Protein AF-A0A7J3Z7K4-F1 (afdb_monomer_lite)

pLDDT: mean 83.46, std 19.74, range [35.81, 98.06]

Structure (mmCIF, N/CA/C/O backbone):
data_AF-A0A7J3Z7K4-F1
#
_entry.id   AF-A0A7J3Z7K4-F1
#
loop_
_atom_site.group_PDB
_atom_site.id
_atom_site.type_symbol
_atom_site.label_atom_id
_atom_site.label_alt_id
_atom_site.label_comp_id
_atom_site.label_asym_id
_atom_site.label_entity_id
_atom_site.label_seq_id
_atom_site.pdbx_PDB_ins_code
_atom_site.Cartn_x
_atom_site.Cartn_y
_atom_site.Cartn_z
_atom_site.occupancy
_atom_site.B_iso_or_equiv
_atom_site.auth_seq_id
_atom_site.auth_comp_id
_atom_site.auth_asym_id
_atom_site.auth_atom_id
_atom_site.pdbx_PDB_model_num
ATOM 1 N N . MET A 1 1 ? 38.518 -11.466 -23.067 1.00 35.81 1 MET A N 1
ATOM 2 C CA . MET A 1 1 ? 38.457 -10.670 -21.824 1.00 35.81 1 MET A CA 1
ATOM 3 C C . MET A 1 1 ? 37.023 -10.212 -21.619 1.00 35.81 1 MET A C 1
ATOM 5 O O . MET A 1 1 ? 36.455 -9.630 -22.530 1.00 35.81 1 MET A O 1
ATOM 9 N N . LYS A 1 2 ? 36.430 -10.560 -20.470 1.00 42.78 2 LYS A N 1
ATOM 10 C CA . LYS A 1 2 ? 35.143 -10.036 -19.989 1.00 42.78 2 LYS A CA 1
ATOM 11 C C . LYS A 1 2 ? 35.309 -8.548 -19.687 1.00 42.78 2 LYS A C 1
ATOM 13 O O . LYS A 1 2 ? 36.284 -8.196 -19.030 1.00 42.78 2 LYS A O 1
ATOM 18 N N . GLY A 1 3 ? 34.364 -7.712 -20.099 1.00 44.62 3 GLY A N 1
ATOM 19 C CA . GLY A 1 3 ? 34.408 -6.298 -19.741 1.00 44.62 3 GLY A CA 1
ATOM 20 C C . GLY A 1 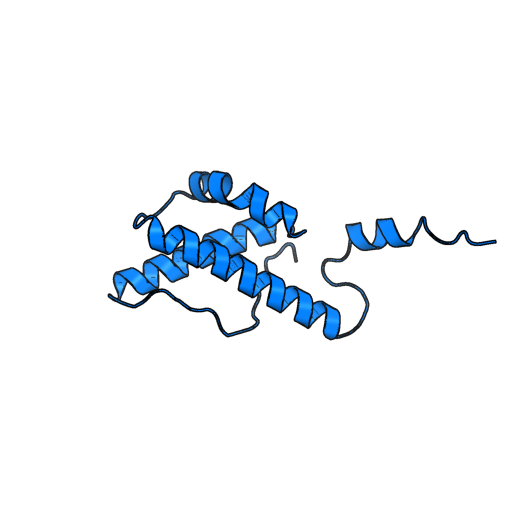3 ? 33.330 -5.453 -20.395 1.00 44.62 3 GLY A C 1
ATOM 21 O O . GLY A 1 3 ? 33.644 -4.395 -20.914 1.00 44.62 3 GLY A O 1
ATOM 22 N N . GLU A 1 4 ? 32.077 -5.901 -20.376 1.00 45.06 4 GLU A N 1
ATOM 23 C CA . GLU A 1 4 ? 30.951 -5.066 -20.800 1.00 45.06 4 GLU A CA 1
ATOM 24 C C . GLU A 1 4 ? 29.908 -5.021 -19.684 1.00 45.06 4 GLU A C 1
ATOM 26 O O . GLU A 1 4 ? 28.875 -5.671 -19.754 1.00 45.06 4 GLU A O 1
ATOM 31 N N . GLN A 1 5 ? 30.235 -4.316 -18.595 1.00 49.78 5 GLN A N 1
ATOM 32 C CA . GLN A 1 5 ? 29.264 -3.845 -17.599 1.00 49.78 5 GLN A CA 1
ATOM 33 C C . GLN A 1 5 ? 29.762 -2.542 -16.954 1.00 49.78 5 GLN A C 1
ATOM 35 O O . GLN A 1 5 ? 30.408 -2.564 -15.907 1.00 49.78 5 GLN A O 1
ATOM 40 N N . PRO A 1 6 ? 29.462 -1.396 -17.581 1.00 43.91 6 PRO A N 1
ATOM 41 C CA . PRO A 1 6 ? 29.056 -0.234 -16.793 1.00 43.91 6 PRO A CA 1
ATOM 42 C C . PRO A 1 6 ? 27.670 0.299 -17.194 1.00 43.91 6 PRO A C 1
ATOM 44 O O . PRO A 1 6 ? 26.999 0.906 -16.367 1.00 43.91 6 PRO A O 1
ATOM 47 N N . ALA A 1 7 ? 27.187 0.014 -18.410 1.00 43.94 7 ALA A N 1
ATOM 48 C CA . ALA A 1 7 ? 25.927 0.567 -18.921 1.00 43.94 7 ALA A CA 1
ATOM 49 C C . ALA A 1 7 ? 24.667 -0.119 -18.353 1.00 43.94 7 ALA A C 1
ATOM 51 O O . ALA A 1 7 ? 23.621 0.510 -18.191 1.00 43.94 7 ALA A O 1
ATOM 52 N N . THR A 1 8 ? 24.758 -1.400 -17.983 1.00 38.03 8 THR A N 1
ATOM 53 C CA . THR A 1 8 ? 23.612 -2.186 -17.489 1.00 38.03 8 THR A CA 1
ATOM 54 C C . THR A 1 8 ? 23.102 -1.699 -16.130 1.00 38.03 8 THR A C 1
ATOM 56 O O . THR A 1 8 ? 21.925 -1.849 -15.808 1.00 38.03 8 THR A O 1
ATOM 59 N N . VAL A 1 9 ? 23.972 -1.080 -15.327 1.00 47.50 9 VAL A N 1
ATOM 60 C CA . VAL A 1 9 ? 23.632 -0.621 -13.971 1.00 47.50 9 VAL A CA 1
ATOM 61 C C . VAL A 1 9 ? 22.884 0.720 -14.002 1.00 47.50 9 VAL A C 1
ATOM 63 O O . VAL A 1 9 ? 22.127 1.032 -13.083 1.00 47.50 9 VAL A O 1
ATOM 66 N N . GLU A 1 10 ? 23.030 1.492 -15.081 1.00 41.22 10 GLU A N 1
ATOM 67 C CA . GLU A 1 10 ? 22.392 2.803 -15.237 1.00 41.22 10 GLU A CA 1
ATOM 68 C C . GLU A 1 10 ? 20.991 2.705 -15.870 1.00 41.22 10 GLU A C 1
ATOM 70 O O . GLU A 1 10 ? 20.076 3.417 -15.453 1.00 41.22 10 GLU A O 1
ATOM 75 N N . ALA A 1 11 ? 20.758 1.722 -16.750 1.00 37.44 11 ALA A N 1
ATOM 76 C CA . ALA A 1 11 ? 19.427 1.418 -17.296 1.00 37.44 11 ALA A CA 1
ATOM 77 C C . ALA A 1 11 ? 18.425 0.934 -16.223 1.00 37.44 11 ALA A C 1
ATOM 79 O O . ALA A 1 11 ? 17.232 1.235 -16.287 1.00 37.44 11 ALA A O 1
ATOM 80 N N . LEU A 1 12 ? 18.916 0.275 -15.167 1.00 45.38 12 LEU A N 1
ATOM 81 C CA . LEU A 1 12 ? 18.129 -0.100 -13.981 1.00 45.38 12 LEU A CA 1
ATOM 82 C C . LEU A 1 12 ? 17.698 1.106 -13.124 1.00 45.38 12 LEU A C 1
ATOM 84 O O . LEU A 1 12 ? 16.864 0.963 -12.229 1.00 45.38 12 LEU A O 1
ATOM 88 N N . ARG A 1 13 ? 18.252 2.298 -13.379 1.00 41.44 13 ARG A N 1
ATOM 89 C CA . ARG A 1 13 ? 17.994 3.515 -12.598 1.00 41.44 13 ARG A CA 1
ATOM 90 C C . ARG A 1 13 ? 16.911 4.420 -13.189 1.00 41.44 13 ARG A C 1
ATOM 92 O O . ARG A 1 13 ? 16.459 5.318 -12.479 1.00 41.44 13 ARG A O 1
ATOM 99 N N . MET A 1 14 ? 16.467 4.193 -14.431 1.00 40.81 14 MET A N 1
ATOM 100 C CA . MET A 1 14 ? 15.590 5.137 -15.147 1.00 40.81 14 MET A CA 1
ATOM 101 C C . MET A 1 14 ? 14.302 4.558 -15.747 1.00 40.81 14 MET A C 1
ATOM 103 O O . MET A 1 14 ? 13.413 5.333 -16.097 1.00 40.81 14 MET A O 1
ATOM 107 N N . SER A 1 15 ? 14.097 3.244 -15.804 1.00 40.97 15 SER A N 1
ATOM 108 C CA . SER A 1 15 ? 12.889 2.700 -16.434 1.00 40.97 15 SER A CA 1
ATOM 109 C C . SER A 1 15 ? 11.655 2.810 -15.527 1.00 40.97 15 SER A C 1
ATOM 111 O O . SER A 1 15 ? 11.629 2.351 -14.382 1.00 40.97 15 SER A O 1
ATOM 113 N N . ALA A 1 16 ? 10.641 3.546 -15.994 1.00 55.53 16 ALA A N 1
ATOM 114 C CA . ALA A 1 16 ? 9.283 3.493 -15.441 1.00 55.53 16 ALA A CA 1
ATOM 115 C C . ALA A 1 16 ? 8.567 2.237 -15.947 1.00 55.53 16 ALA A C 1
ATOM 117 O O . ALA A 1 16 ? 7.728 1.686 -15.254 1.00 55.53 16 ALA A O 1
ATOM 118 N N . VAL A 1 17 ? 9.007 1.731 -17.095 1.00 49.81 17 VAL A N 1
ATOM 119 C CA . VAL A 1 17 ? 8.841 0.385 -17.637 1.00 49.81 17 VAL A CA 1
ATOM 120 C C . VAL A 1 17 ? 10.095 0.176 -18.504 1.00 49.81 17 VAL A C 1
ATOM 122 O O . VAL A 1 17 ? 10.498 1.136 -19.170 1.00 49.81 17 VAL A O 1
ATOM 125 N N . PRO A 1 18 ? 10.809 -0.964 -18.449 1.00 46.91 18 PRO A N 1
ATOM 126 C CA . PRO A 1 18 ? 11.930 -1.203 -19.358 1.00 46.91 18 PRO A CA 1
ATOM 127 C C . PRO A 1 18 ? 11.423 -1.200 -20.804 1.00 46.91 18 PRO A C 1
ATOM 129 O O . PRO A 1 18 ? 10.340 -1.716 -21.069 1.00 46.91 18 PRO A O 1
ATOM 132 N N . GLU A 1 19 ? 12.192 -0.661 -21.749 1.00 48.88 19 GLU A N 1
ATOM 133 C CA . GLU A 1 19 ? 12.014 -1.052 -23.149 1.00 48.88 19 GLU A CA 1
ATOM 134 C C . GLU A 1 19 ? 12.339 -2.551 -23.234 1.00 48.88 19 GLU A C 1
ATOM 136 O O . GLU A 1 19 ? 13.491 -2.957 -23.088 1.00 48.88 19 GLU A O 1
ATOM 141 N N . GLY A 1 20 ? 11.301 -3.381 -23.346 1.00 50.28 20 GLY A N 1
ATOM 142 C CA . GLY A 1 20 ? 11.425 -4.836 -23.369 1.00 50.28 20 GLY A CA 1
ATOM 143 C C . GLY A 1 20 ? 10.209 -5.544 -22.772 1.00 50.28 20 GLY A C 1
ATOM 144 O O . GLY A 1 20 ? 9.777 -5.205 -21.679 1.00 50.28 20 GLY A O 1
ATOM 145 N N . SER A 1 21 ? 9.682 -6.510 -23.532 1.00 62.56 21 SER A N 1
ATOM 146 C CA . SER A 1 21 ? 8.785 -7.640 -23.203 1.00 62.56 21 SER A CA 1
ATOM 147 C C . SER A 1 21 ? 7.698 -7.492 -22.123 1.00 62.56 21 SER A C 1
ATOM 149 O O . SER A 1 21 ? 7.964 -7.160 -20.968 1.00 62.56 21 SER A O 1
ATOM 151 N N . ASP A 1 22 ? 6.496 -7.976 -22.454 1.00 69.88 22 ASP A N 1
ATOM 152 C CA . ASP A 1 22 ? 5.349 -8.181 -21.551 1.0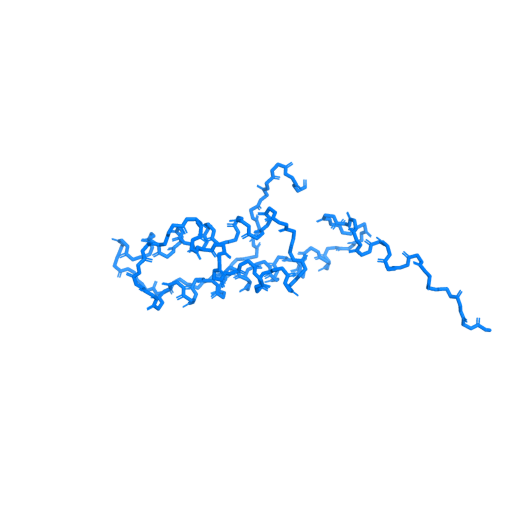0 69.88 22 ASP A CA 1
ATOM 153 C C . ASP A 1 22 ? 5.698 -8.857 -20.207 1.00 69.88 22 ASP A C 1
ATOM 155 O O . ASP A 1 22 ? 5.015 -8.656 -19.200 1.00 69.88 22 ASP A O 1
ATOM 159 N N . GLU A 1 23 ? 6.780 -9.634 -20.159 1.00 76.38 23 GLU A N 1
ATOM 160 C CA . GLU A 1 23 ? 7.282 -10.307 -18.959 1.00 76.38 23 GLU A CA 1
ATOM 161 C C . GLU A 1 23 ? 7.624 -9.328 -17.823 1.00 76.38 23 GLU A C 1
ATOM 163 O O . GLU A 1 23 ? 7.164 -9.526 -16.694 1.00 76.38 23 GLU A O 1
ATOM 168 N N . TYR A 1 24 ? 8.322 -8.221 -18.109 1.00 83.00 24 TYR A N 1
ATOM 169 C CA . TYR A 1 24 ? 8.670 -7.220 -17.091 1.00 83.00 24 TYR A CA 1
ATOM 170 C C . TYR A 1 24 ? 7.434 -6.503 -16.543 1.00 83.00 24 TYR A C 1
ATOM 172 O O . TYR A 1 24 ? 7.361 -6.192 -15.350 1.00 83.00 24 TYR A O 1
ATOM 180 N N . LEU A 1 25 ? 6.426 -6.281 -17.391 1.00 85.38 25 LEU A N 1
ATOM 181 C CA . LEU A 1 25 ? 5.147 -5.728 -16.958 1.00 85.38 25 LEU A CA 1
ATOM 182 C C . LEU A 1 25 ? 4.427 -6.699 -16.014 1.00 85.38 25 LEU A C 1
ATOM 184 O O . LEU A 1 25 ? 3.937 -6.293 -14.958 1.00 85.38 25 LEU A O 1
ATOM 188 N N . VAL A 1 26 ? 4.385 -7.989 -16.352 1.00 89.81 26 VAL A N 1
ATOM 189 C CA . VAL A 1 26 ? 3.766 -9.014 -15.500 1.00 89.81 26 VAL A CA 1
ATOM 190 C C . VAL A 1 26 ? 4.483 -9.124 -14.152 1.00 89.81 26 VAL A C 1
ATOM 192 O O . VAL A 1 26 ? 3.817 -9.219 -13.116 1.00 89.81 26 VAL A O 1
ATOM 195 N N . GLU A 1 27 ? 5.815 -9.087 -14.130 1.00 90.56 27 GLU A N 1
ATOM 196 C CA . GLU A 1 27 ? 6.605 -9.086 -12.894 1.00 90.56 27 GLU A CA 1
ATOM 197 C C . GLU A 1 27 ? 6.332 -7.851 -12.036 1.00 90.56 27 GLU A C 1
ATOM 199 O O . GLU A 1 27 ? 6.050 -7.984 -10.839 1.00 90.56 27 GLU A O 1
ATOM 204 N N . PHE A 1 28 ? 6.315 -6.663 -12.645 1.00 89.50 28 PHE A N 1
ATOM 205 C CA . PHE A 1 28 ? 5.967 -5.425 -11.956 1.00 89.50 28 PHE A CA 1
ATOM 206 C C . PHE A 1 28 ? 4.569 -5.504 -11.334 1.00 89.50 28 PHE A C 1
ATOM 208 O O . PHE A 1 28 ? 4.394 -5.186 -10.156 1.00 89.50 28 PHE A O 1
ATOM 215 N N . LEU A 1 29 ? 3.568 -5.981 -12.081 1.00 92.75 29 LEU A N 1
ATOM 216 C CA . LEU A 1 29 ? 2.198 -6.094 -11.582 1.00 92.75 29 LEU A CA 1
ATOM 217 C C . LEU A 1 29 ? 2.070 -7.127 -10.452 1.00 92.75 29 LEU A C 1
ATOM 219 O O . LEU A 1 29 ? 1.314 -6.899 -9.502 1.00 92.75 29 LEU A O 1
ATOM 223 N N . LYS A 1 30 ? 2.807 -8.246 -10.517 1.00 93.94 30 LYS A N 1
ATOM 224 C CA . LYS A 1 30 ? 2.879 -9.237 -9.427 1.00 93.94 30 LYS A CA 1
ATOM 225 C C . LYS A 1 30 ? 3.489 -8.613 -8.173 1.00 93.94 30 LYS A C 1
ATOM 227 O O . LYS A 1 30 ? 2.865 -8.662 -7.113 1.00 93.94 30 LYS A O 1
ATOM 232 N N . MET A 1 31 ? 4.640 -7.955 -8.311 1.00 94.56 31 MET A N 1
ATOM 233 C CA . MET A 1 31 ? 5.302 -7.246 -7.216 1.00 94.56 31 MET A CA 1
ATOM 234 C C . MET A 1 31 ? 4.386 -6.180 -6.605 1.00 94.56 31 MET A C 1
ATOM 236 O O . MET A 1 31 ? 4.267 -6.098 -5.383 1.00 94.56 31 MET A O 1
ATOM 240 N N . TYR A 1 32 ? 3.703 -5.385 -7.434 1.00 94.81 32 TYR A N 1
ATOM 241 C CA . TYR A 1 32 ? 2.775 -4.354 -6.977 1.00 94.81 32 TYR A CA 1
ATOM 242 C C . TYR A 1 32 ? 1.616 -4.967 -6.181 1.00 94.81 32 TYR A C 1
ATOM 244 O O . TYR A 1 32 ? 1.339 -4.530 -5.062 1.00 94.81 32 TYR A O 1
ATOM 252 N N . ARG A 1 33 ? 0.961 -6.015 -6.706 1.00 96.44 33 ARG A N 1
ATOM 253 C CA . ARG A 1 33 ? -0.113 -6.740 -6.003 1.00 96.44 33 ARG A CA 1
ATOM 254 C C . ARG A 1 33 ? 0.366 -7.253 -4.644 1.00 96.44 33 ARG A C 1
ATOM 256 O O . ARG A 1 33 ? -0.322 -7.051 -3.641 1.00 96.44 33 ARG A O 1
ATOM 263 N N . ASP A 1 34 ? 1.531 -7.890 -4.604 1.00 97.00 34 ASP A N 1
ATOM 264 C CA . ASP A 1 34 ? 2.071 -8.511 -3.392 1.00 97.00 34 ASP A CA 1
ATOM 265 C C . ASP A 1 34 ? 2.480 -7.459 -2.355 1.00 97.00 34 ASP A C 1
ATOM 267 O O . ASP A 1 34 ? 2.195 -7.611 -1.162 1.00 97.00 34 ASP A O 1
ATOM 271 N N . ALA A 1 35 ? 3.035 -6.333 -2.808 1.00 97.12 35 ALA A N 1
ATOM 272 C CA . ALA A 1 35 ? 3.314 -5.175 -1.972 1.00 97.12 35 ALA A CA 1
ATOM 273 C C . ALA A 1 35 ? 2.029 -4.612 -1.344 1.00 97.12 35 ALA A C 1
ATOM 275 O O . ALA A 1 35 ? 1.983 -4.411 -0.130 1.00 97.12 35 ALA A O 1
ATOM 276 N N . VAL A 1 36 ? 0.954 -4.417 -2.119 1.00 97.69 36 VAL A N 1
ATOM 277 C CA . VAL A 1 36 ? -0.340 -3.975 -1.567 1.00 97.69 36 VAL A CA 1
ATOM 278 C C . VAL A 1 36 ? -0.885 -5.015 -0.580 1.00 97.69 36 VAL A C 1
ATOM 280 O O . VAL A 1 36 ? -1.322 -4.648 0.512 1.00 97.69 36 VAL A O 1
ATOM 283 N N . GLN A 1 37 ? -0.811 -6.310 -0.900 1.00 98.06 37 GLN A N 1
ATOM 284 C CA . GLN A 1 37 ? -1.290 -7.379 -0.020 1.00 98.06 37 GLN A CA 1
ATOM 285 C C . GLN A 1 37 ? -0.528 -7.432 1.313 1.00 98.06 37 GLN A C 1
ATOM 287 O O . GLN A 1 37 ? -1.142 -7.649 2.363 1.00 98.06 37 GLN A O 1
ATOM 292 N N . MET A 1 38 ? 0.788 -7.202 1.305 1.00 97.38 38 MET A N 1
ATOM 293 C CA . MET A 1 38 ? 1.604 -7.090 2.517 1.00 97.38 38 MET A CA 1
ATOM 294 C C . MET A 1 38 ? 1.085 -5.968 3.428 1.00 97.38 38 MET A C 1
ATOM 296 O O . MET A 1 38 ? 0.920 -6.175 4.633 1.00 97.38 38 MET A O 1
ATOM 300 N N . ILE A 1 39 ? 0.784 -4.798 2.859 1.00 97.50 39 ILE A N 1
ATOM 301 C CA . ILE A 1 39 ? 0.255 -3.656 3.615 1.00 97.50 39 ILE A CA 1
ATOM 302 C C . ILE A 1 39 ? -1.148 -3.968 4.145 1.00 97.50 39 ILE A C 1
ATOM 304 O O . ILE A 1 39 ? -1.412 -3.740 5.324 1.00 97.50 39 ILE A O 1
ATOM 308 N N . VAL A 1 40 ? -2.029 -4.543 3.315 1.00 97.81 40 VAL A N 1
ATOM 309 C CA . VAL A 1 40 ? -3.377 -4.984 3.722 1.00 97.81 40 VAL A CA 1
ATOM 310 C C . VAL A 1 40 ? -3.290 -5.934 4.916 1.00 97.81 40 VAL A C 1
ATOM 312 O O . VAL A 1 40 ? -4.013 -5.759 5.894 1.00 97.81 40 VAL A O 1
ATOM 315 N N . ASN A 1 41 ? -2.374 -6.906 4.882 1.00 97.19 41 ASN A N 1
ATOM 316 C CA . ASN A 1 41 ? -2.159 -7.842 5.985 1.00 97.19 41 ASN A CA 1
ATOM 317 C C . ASN A 1 41 ? -1.717 -7.140 7.276 1.00 97.19 41 ASN A C 1
ATOM 319 O O . ASN A 1 41 ? -2.204 -7.498 8.348 1.00 97.19 41 ASN A O 1
ATOM 323 N N . GLY A 1 42 ? -0.818 -6.156 7.180 1.00 95.56 42 GLY A N 1
ATOM 324 C CA . GLY A 1 42 ? -0.373 -5.362 8.326 1.00 95.56 42 GLY A CA 1
ATOM 325 C C . GLY A 1 42 ? -1.499 -4.509 8.912 1.00 95.56 42 GLY A C 1
ATOM 326 O O . GLY A 1 42 ? -1.800 -4.605 10.099 1.00 95.56 42 GLY A O 1
ATOM 327 N N . LEU A 1 43 ? -2.177 -3.732 8.067 1.00 97.00 43 LEU A N 1
ATOM 328 C CA . LEU A 1 43 ? -3.276 -2.849 8.467 1.00 97.00 43 LEU A CA 1
ATOM 329 C C . LEU A 1 43 ? -4.482 -3.611 9.022 1.00 97.00 43 LEU A C 1
ATOM 331 O O . LEU A 1 43 ? -5.139 -3.136 9.947 1.00 97.00 43 LEU A O 1
ATOM 335 N N . TRP A 1 44 ? -4.770 -4.805 8.496 1.00 97.12 44 TRP A N 1
ATOM 336 C CA . TRP A 1 44 ? -5.867 -5.629 9.000 1.00 97.12 44 TRP A CA 1
ATOM 337 C C . TRP A 1 44 ? -5.714 -5.928 10.496 1.00 97.12 44 TRP A C 1
ATOM 339 O O . TRP A 1 44 ? -6.702 -5.841 11.227 1.00 97.12 44 TRP A O 1
ATOM 349 N N . ARG A 1 45 ? -4.479 -6.206 10.944 1.00 93.56 45 ARG A N 1
ATOM 350 C CA . ARG A 1 45 ? -4.141 -6.545 12.337 1.00 93.56 45 ARG A CA 1
ATOM 351 C C . ARG A 1 45 ? -4.203 -5.350 13.291 1.00 93.56 45 ARG A C 1
ATOM 353 O O . ARG A 1 45 ? -4.538 -5.546 14.448 1.00 93.56 45 ARG A O 1
ATOM 360 N N . LEU A 1 46 ? -3.907 -4.138 12.817 1.00 91.00 46 LEU A N 1
ATOM 361 C CA . LEU A 1 46 ? -3.854 -2.933 13.662 1.00 91.00 46 LEU A CA 1
ATOM 362 C C . LEU A 1 46 ? -5.236 -2.414 14.083 1.00 91.00 46 LEU A C 1
ATOM 364 O O . LEU A 1 46 ? -5.348 -1.676 15.049 1.00 91.00 46 LEU A O 1
ATOM 368 N N . ASN A 1 47 ? -6.289 -2.789 13.356 1.00 82.25 47 ASN A N 1
ATOM 369 C CA . ASN A 1 47 ? -7.675 -2.397 13.634 1.00 82.25 47 ASN A CA 1
ATOM 370 C C . ASN A 1 47 ? -7.970 -0.892 13.778 1.00 82.25 47 ASN A C 1
ATOM 372 O O . ASN A 1 47 ? -9.041 -0.530 14.250 1.00 82.25 47 ASN A O 1
ATOM 376 N N . GLU A 1 48 ? -7.091 -0.027 13.272 1.00 87.25 48 GLU A N 1
ATOM 377 C CA . GLU A 1 48 ? -7.266 1.425 13.295 1.00 87.25 48 GLU A CA 1
ATOM 378 C C . GLU A 1 48 ? -7.024 2.078 11.925 1.00 87.25 48 GLU A C 1
ATOM 380 O O . GLU A 1 48 ? -6.287 1.569 11.071 1.00 87.25 48 GLU 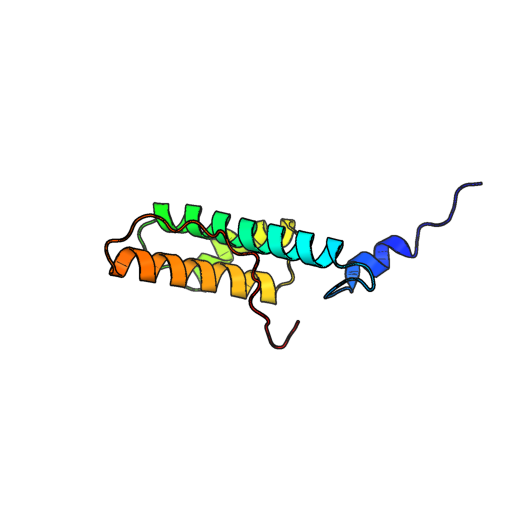A O 1
ATOM 385 N N . LYS A 1 49 ? -7.638 3.249 11.716 1.00 92.94 49 LYS A N 1
ATOM 386 C CA . LYS A 1 49 ? -7.337 4.124 10.580 1.00 92.94 49 LYS A CA 1
ATOM 387 C C . LYS A 1 49 ? -6.107 4.965 10.910 1.00 92.94 49 LYS A C 1
ATOM 389 O O . LYS A 1 49 ? -6.137 5.817 11.790 1.00 92.94 49 LYS A O 1
ATOM 394 N N . LEU A 1 50 ? -5.040 4.766 10.148 1.00 95.94 50 LEU A N 1
ATOM 395 C CA . LEU A 1 50 ? -3.789 5.504 10.308 1.00 95.94 50 LEU A CA 1
ATOM 396 C C . LEU A 1 50 ? -3.776 6.797 9.495 1.00 95.94 50 LEU A C 1
ATOM 398 O O . LEU A 1 50 ? -4.309 6.851 8.388 1.00 95.94 50 LEU A O 1
ATOM 402 N N . SER A 1 51 ? -3.088 7.818 10.003 1.00 96.88 51 SER A N 1
ATOM 403 C CA . SER A 1 51 ? -2.772 9.007 9.212 1.00 96.88 51 SER A CA 1
ATOM 404 C C . SER A 1 51 ? -1.773 8.676 8.098 1.00 96.88 51 SER A C 1
ATOM 406 O O . SER A 1 51 ? -1.017 7.704 8.175 1.00 96.88 51 SER A O 1
ATOM 408 N N . ARG A 1 52 ? -1.712 9.528 7.067 1.00 95.88 52 ARG A N 1
ATOM 409 C CA . ARG A 1 52 ? -0.763 9.359 5.955 1.00 95.88 52 ARG A CA 1
ATOM 410 C C . ARG A 1 52 ? 0.699 9.362 6.433 1.00 95.88 52 ARG A C 1
ATOM 412 O O . ARG A 1 52 ? 1.505 8.603 5.908 1.00 95.88 52 ARG A O 1
ATOM 419 N N . LYS A 1 53 ? 1.013 10.161 7.464 1.00 97.62 53 LYS A N 1
ATOM 420 C CA . LYS A 1 53 ? 2.332 10.192 8.118 1.00 97.62 53 LYS A CA 1
ATOM 421 C C . LYS A 1 53 ? 2.672 8.839 8.755 1.00 97.62 53 LYS A C 1
ATOM 423 O O . LYS A 1 53 ? 3.706 8.273 8.424 1.00 97.62 53 LYS A O 1
ATOM 428 N N . LYS A 1 54 ? 1.760 8.271 9.556 1.00 97.38 54 LYS A N 1
ATOM 429 C CA . LYS A 1 54 ? 1.950 6.947 10.176 1.00 97.38 54 LYS A CA 1
ATOM 430 C C . LYS A 1 54 ? 2.096 5.831 9.135 1.00 97.38 54 LYS A C 1
ATOM 432 O O . LYS A 1 54 ? 2.942 4.957 9.282 1.00 97.38 54 LYS A O 1
ATOM 437 N N . LEU A 1 55 ? 1.301 5.859 8.059 1.00 97.62 55 LEU A N 1
ATOM 438 C CA . LEU A 1 55 ? 1.453 4.902 6.952 1.00 97.62 55 LEU A CA 1
ATOM 439 C C . LEU A 1 55 ? 2.849 4.981 6.327 1.00 97.62 55 LEU A C 1
ATOM 441 O O . LEU A 1 55 ? 3.471 3.950 6.074 1.00 97.62 55 LEU A O 1
ATOM 445 N N . HIS A 1 56 ? 3.339 6.198 6.090 1.00 97.06 56 HIS A N 1
ATOM 446 C CA . HIS A 1 56 ? 4.672 6.415 5.550 1.00 97.06 56 HIS A CA 1
ATOM 447 C C . HIS A 1 56 ? 5.747 5.867 6.498 1.00 97.06 56 HIS A C 1
ATOM 449 O O . HIS A 1 56 ? 6.556 5.049 6.073 1.00 97.06 56 HIS A O 1
ATOM 455 N N . GLU A 1 57 ? 5.709 6.229 7.781 1.00 97.25 57 GLU A N 1
ATOM 456 C CA . GLU A 1 57 ? 6.658 5.748 8.797 1.00 97.25 57 GLU A CA 1
ATOM 457 C C . GLU A 1 57 ? 6.714 4.212 8.869 1.00 97.25 57 GLU A C 1
ATOM 459 O O . GLU A 1 57 ? 7.796 3.628 8.900 1.00 97.25 57 GLU A O 1
ATOM 464 N N . LEU A 1 58 ? 5.561 3.538 8.823 1.00 96.31 58 LEU A N 1
ATOM 465 C CA . LEU A 1 58 ? 5.485 2.080 8.956 1.00 96.31 58 LEU A CA 1
ATOM 466 C C . LEU A 1 58 ? 5.938 1.310 7.710 1.00 96.31 58 LEU A C 1
ATOM 468 O O . LEU A 1 58 ? 6.456 0.191 7.821 1.00 96.31 58 LEU A O 1
ATOM 472 N N . PHE A 1 59 ? 5.686 1.855 6.519 1.00 96.56 59 PHE A N 1
ATOM 473 C CA . PHE A 1 59 ? 5.742 1.070 5.285 1.00 96.56 59 PHE A CA 1
ATOM 474 C C . PHE A 1 59 ? 6.703 1.597 4.227 1.00 96.56 59 PHE A C 1
ATOM 476 O O . PHE A 1 59 ? 7.131 0.812 3.379 1.00 96.56 59 PHE A O 1
ATOM 483 N N . TYR A 1 60 ? 7.087 2.875 4.272 1.00 96.31 60 TYR A N 1
ATOM 484 C CA . TYR A 1 60 ? 7.933 3.485 3.247 1.00 96.31 60 TYR A CA 1
ATOM 485 C C . TYR A 1 60 ? 9.247 2.725 3.063 1.00 96.31 60 TYR A C 1
ATOM 487 O O . TYR A 1 60 ? 9.561 2.304 1.952 1.00 96.31 60 TYR A O 1
ATOM 495 N N . GLY A 1 61 ? 9.972 2.465 4.154 1.00 95.81 61 GLY A N 1
ATOM 496 C CA . GLY A 1 61 ? 11.249 1.750 4.096 1.00 95.81 61 GLY A CA 1
ATOM 497 C C . GLY A 1 61 ? 11.123 0.335 3.521 1.00 95.81 61 GLY A C 1
ATOM 498 O O . GLY A 1 61 ? 11.984 -0.093 2.758 1.00 95.81 61 GLY A O 1
ATOM 499 N N . LYS A 1 62 ? 10.032 -0.381 3.827 1.00 95.94 62 LYS A N 1
ATOM 500 C CA . LYS A 1 62 ? 9.781 -1.733 3.296 1.00 95.94 62 LYS A CA 1
ATOM 501 C C . LYS A 1 62 ? 9.511 -1.697 1.796 1.00 95.94 62 LYS A C 1
ATOM 503 O O . LYS A 1 62 ? 10.106 -2.466 1.055 1.00 95.94 62 LYS A O 1
ATOM 508 N N . LEU A 1 63 ? 8.657 -0.777 1.351 1.00 94.81 63 LEU A N 1
ATOM 509 C CA . LEU A 1 63 ? 8.296 -0.642 -0.059 1.00 94.81 63 LEU A CA 1
ATOM 510 C C . LEU A 1 63 ? 9.467 -0.112 -0.904 1.00 94.81 63 LEU A C 1
ATOM 512 O O . LEU A 1 63 ? 9.674 -0.580 -2.017 1.00 94.81 63 LEU A O 1
ATOM 516 N N . ARG A 1 64 ? 10.294 0.795 -0.368 1.00 94.00 64 ARG A N 1
ATOM 517 C CA . ARG A 1 64 ? 11.511 1.274 -1.049 1.00 94.00 64 ARG A CA 1
ATOM 518 C C . ARG A 1 64 ? 12.543 0.173 -1.277 1.00 94.00 64 ARG A C 1
ATOM 520 O O . ARG A 1 64 ? 13.187 0.175 -2.320 1.00 94.00 64 ARG A O 1
ATOM 527 N N . LYS A 1 65 ? 12.671 -0.781 -0.347 1.00 93.62 65 LYS A N 1
ATOM 528 C CA . LYS A 1 65 ? 13.550 -1.955 -0.508 1.00 93.62 65 LYS A CA 1
ATOM 529 C C . LYS A 1 65 ? 13.108 -2.893 -1.638 1.00 93.62 65 LYS A C 1
ATOM 531 O O . LYS A 1 65 ? 13.934 -3.650 -2.123 1.00 93.62 65 LYS A O 1
ATOM 536 N N . LEU A 1 66 ? 11.850 -2.811 -2.082 1.00 89.12 66 LEU A N 1
ATOM 537 C CA . LEU A 1 66 ? 11.340 -3.536 -3.254 1.00 89.12 66 LEU A CA 1
ATOM 538 C C . LEU A 1 66 ? 11.639 -2.813 -4.582 1.00 89.12 66 LEU A C 1
ATOM 540 O O . LEU A 1 66 ? 11.127 -3.212 -5.617 1.00 89.12 66 LEU A O 1
ATOM 544 N N . GLY A 1 67 ? 12.393 -1.708 -4.572 1.00 88.88 67 GLY A N 1
ATOM 545 C CA . GLY A 1 67 ? 12.683 -0.926 -5.780 1.00 88.88 67 GLY A CA 1
ATOM 546 C C . GLY A 1 67 ? 11.551 0.012 -6.221 1.00 88.88 67 GLY A C 1
ATOM 547 O O . GLY A 1 67 ? 11.684 0.720 -7.216 1.00 88.88 67 GLY A O 1
ATOM 548 N N . LEU A 1 68 ? 10.446 0.090 -5.469 1.00 88.94 68 LEU A N 1
ATOM 549 C CA . LEU A 1 68 ? 9.309 0.946 -5.816 1.00 88.94 68 LEU A CA 1
ATOM 550 C C . LEU A 1 68 ? 9.671 2.437 -5.745 1.00 88.94 68 LEU A C 1
ATOM 552 O O . LEU A 1 68 ? 10.234 2.924 -4.757 1.00 88.94 68 LEU A O 1
ATOM 556 N N . ARG A 1 69 ? 9.278 3.187 -6.778 1.00 89.25 69 ARG A N 1
ATOM 557 C CA . ARG A 1 69 ? 9.386 4.653 -6.845 1.00 89.25 69 ARG A CA 1
ATOM 558 C C . ARG A 1 69 ? 8.563 5.333 -5.749 1.00 89.25 69 ARG A C 1
ATOM 560 O O . ARG A 1 69 ? 7.586 4.783 -5.249 1.00 89.25 69 ARG A O 1
ATOM 567 N N . VAL A 1 70 ? 8.958 6.545 -5.365 1.00 89.00 70 VAL A N 1
ATOM 568 C CA . VAL A 1 70 ? 8.358 7.270 -4.228 1.00 89.00 70 VAL A CA 1
ATOM 569 C C . VAL A 1 70 ? 6.843 7.447 -4.387 1.00 89.00 70 VAL A C 1
ATOM 571 O O . VAL A 1 70 ? 6.099 7.263 -3.419 1.00 89.00 70 VAL A O 1
ATOM 574 N N . HIS A 1 71 ? 6.363 7.744 -5.596 1.00 87.94 71 HIS A N 1
ATOM 575 C CA . HIS A 1 71 ? 4.930 7.880 -5.859 1.00 87.94 71 HIS A CA 1
ATOM 576 C C . HIS A 1 71 ? 4.196 6.535 -5.797 1.00 87.94 71 HIS A C 1
ATOM 578 O O . HIS A 1 71 ? 3.157 6.467 -5.140 1.00 87.94 71 HIS A O 1
ATOM 584 N N . HIS A 1 72 ? 4.769 5.448 -6.331 1.00 90.94 72 HIS A N 1
ATOM 585 C CA . HIS A 1 72 ? 4.223 4.095 -6.157 1.00 90.94 72 HIS A CA 1
ATOM 586 C C . HIS A 1 72 ? 4.060 3.734 -4.682 1.00 90.94 72 HIS A C 1
ATOM 588 O O . HIS A 1 72 ? 3.009 3.248 -4.271 1.00 90.94 72 HIS A O 1
ATOM 594 N N . VAL A 1 73 ? 5.076 4.018 -3.863 1.00 94.19 73 VAL A N 1
ATOM 595 C CA . VAL A 1 73 ? 5.042 3.747 -2.421 1.00 94.19 73 VAL A CA 1
ATOM 596 C C . VAL A 1 73 ? 3.837 4.435 -1.776 1.00 94.19 73 VAL A C 1
ATOM 598 O O . VAL A 1 73 ? 3.076 3.795 -1.047 1.00 94.19 73 VAL A O 1
ATOM 601 N N . LYS A 1 74 ? 3.628 5.723 -2.087 1.00 94.19 74 LYS A N 1
ATOM 602 C CA . LYS A 1 74 ? 2.487 6.506 -1.595 1.00 94.19 74 LYS A CA 1
ATOM 603 C C . LYS A 1 74 ? 1.145 5.932 -2.041 1.00 94.19 74 LYS A C 1
ATOM 605 O O . LYS A 1 74 ? 0.229 5.830 -1.220 1.00 94.19 74 LYS A O 1
ATOM 610 N N . GLN A 1 75 ? 1.027 5.563 -3.312 1.00 94.12 75 GLN A N 1
ATOM 611 C CA . GLN A 1 75 ? -0.193 4.981 -3.866 1.00 94.12 75 GLN A CA 1
ATOM 612 C C . GLN A 1 75 ? -0.524 3.641 -3.201 1.00 94.12 75 GLN A C 1
ATOM 614 O O . GLN A 1 75 ? -1.655 3.437 -2.760 1.00 94.12 75 GLN A O 1
ATOM 619 N N . ILE A 1 76 ? 0.474 2.774 -3.022 1.00 96.25 76 ILE A N 1
ATOM 620 C CA . ILE A 1 76 ? 0.310 1.430 -2.461 1.00 96.25 76 ILE A CA 1
ATOM 621 C C . ILE A 1 76 ? -0.271 1.474 -1.048 1.00 96.25 76 ILE A C 1
ATOM 623 O O . ILE A 1 76 ? -1.303 0.847 -0.800 1.00 96.25 76 ILE A O 1
ATOM 627 N N . TYR A 1 77 ? 0.335 2.219 -0.114 1.00 96.81 77 TYR A N 1
ATOM 628 C CA . TYR A 1 77 ? -0.178 2.224 1.261 1.00 96.81 77 TYR A CA 1
ATOM 629 C C . TYR A 1 77 ? -1.515 2.965 1.390 1.00 96.81 77 TYR A C 1
ATOM 631 O O . TYR A 1 77 ? -2.330 2.614 2.245 1.00 96.81 77 TYR A O 1
ATOM 639 N N . THR A 1 78 ? -1.768 3.966 0.539 1.00 96.38 78 THR A N 1
ATOM 640 C CA . THR A 1 78 ? -3.030 4.722 0.547 1.00 96.38 78 THR A CA 1
ATOM 641 C C . THR A 1 78 ? -4.171 3.841 0.047 1.00 96.38 78 THR A C 1
ATOM 643 O O . THR A 1 78 ? -5.226 3.768 0.677 1.00 96.38 78 THR A O 1
ATOM 646 N N . TYR A 1 79 ? -3.937 3.117 -1.049 1.00 96.19 79 TYR A N 1
ATOM 647 C CA . TYR A 1 79 ? -4.895 2.173 -1.607 1.00 96.19 79 TYR A CA 1
ATOM 648 C C . TYR A 1 79 ? -5.130 0.974 -0.680 1.00 96.19 79 TYR A C 1
ATOM 650 O O . TYR A 1 79 ? -6.272 0.598 -0.434 1.00 96.19 79 TYR A O 1
ATOM 658 N N . ALA A 1 80 ? -4.076 0.406 -0.091 1.00 97.06 80 ALA A N 1
ATOM 659 C CA . ALA A 1 80 ? -4.225 -0.680 0.875 1.00 97.06 80 ALA A CA 1
ATOM 660 C C . ALA A 1 80 ? -5.104 -0.272 2.068 1.00 97.06 80 ALA A C 1
ATOM 662 O O . ALA A 1 80 ? -5.960 -1.044 2.504 1.00 97.06 80 ALA A O 1
ATOM 663 N N . GLN A 1 81 ? -4.931 0.953 2.578 1.00 97.62 81 GLN A N 1
ATOM 664 C CA . GLN A 1 81 ? -5.765 1.462 3.661 1.00 97.62 81 GLN A CA 1
ATOM 665 C C . GLN A 1 81 ? -7.226 1.63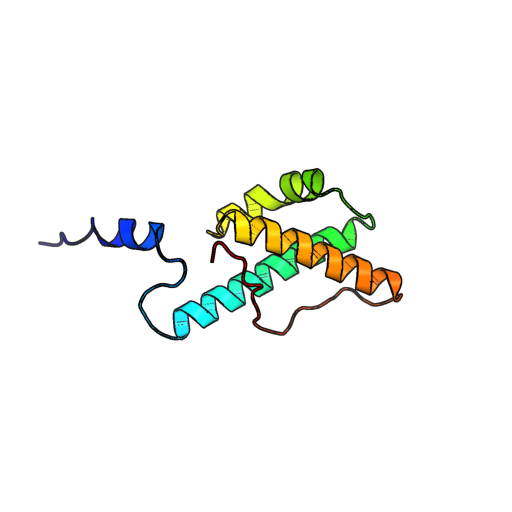0 3.235 1.00 97.62 81 GLN A C 1
ATOM 667 O O . GLN A 1 81 ? -8.109 1.235 3.996 1.00 97.62 81 GLN A O 1
ATOM 672 N N . SER A 1 82 ? -7.505 2.170 2.044 1.00 96.56 82 SER A N 1
ATOM 673 C CA . SER A 1 82 ? -8.891 2.325 1.585 1.00 96.56 82 SER A CA 1
ATOM 674 C C . SER A 1 82 ? -9.595 0.975 1.422 1.00 96.56 82 SER A C 1
ATOM 676 O O . SER A 1 82 ? -10.743 0.835 1.842 1.00 96.56 82 SER A O 1
ATOM 678 N N . VAL A 1 83 ? -8.887 -0.042 0.920 1.00 96.31 83 VAL A N 1
ATOM 679 C CA . VAL A 1 83 ? -9.385 -1.421 0.817 1.00 96.31 83 VAL A CA 1
ATOM 680 C C . VAL A 1 83 ? -9.714 -2.004 2.195 1.00 96.31 83 VAL A C 1
ATOM 682 O O . VAL A 1 83 ? -10.787 -2.576 2.379 1.00 96.31 83 VAL A O 1
ATOM 685 N N . VAL A 1 84 ? -8.828 -1.839 3.183 1.00 97.38 84 VAL A N 1
ATOM 686 C CA . VAL A 1 84 ? -9.065 -2.340 4.549 1.00 97.38 84 VAL A CA 1
ATOM 687 C C . VAL A 1 84 ? -10.234 -1.622 5.218 1.00 97.38 84 VAL A C 1
ATOM 689 O O . VAL A 1 84 ? -11.072 -2.286 5.824 1.00 97.38 84 VAL A O 1
ATOM 692 N N . ILE A 1 85 ? -10.317 -0.293 5.099 1.00 96.62 85 ILE A N 1
ATOM 693 C CA . ILE A 1 85 ? -11.420 0.493 5.669 1.00 96.62 85 ILE A CA 1
ATOM 694 C C . ILE A 1 85 ? -12.750 0.051 5.063 1.00 96.62 85 ILE A C 1
ATOM 696 O O . ILE A 1 85 ? -13.674 -0.242 5.813 1.00 96.62 85 ILE A O 1
ATOM 700 N N . SER A 1 86 ? -12.825 -0.052 3.734 1.00 95.94 86 SER A N 1
ATOM 701 C CA . SER A 1 86 ? -14.044 -0.463 3.033 1.00 95.94 86 SER A CA 1
ATOM 702 C C . SER A 1 86 ? -14.479 -1.881 3.411 1.00 95.94 86 SER A C 1
ATOM 704 O O . SER A 1 86 ? -15.655 -2.130 3.661 1.00 95.94 86 SER A O 1
ATOM 706 N N . ALA A 1 87 ? -13.538 -2.822 3.512 1.00 96.62 87 ALA A N 1
ATOM 707 C CA . ALA A 1 87 ? -13.864 -4.181 3.927 1.00 96.62 87 ALA A CA 1
ATOM 708 C C . ALA A 1 87 ? -14.394 -4.233 5.366 1.00 96.62 87 ALA A C 1
ATOM 710 O O . ALA A 1 87 ? -15.371 -4.928 5.630 1.00 96.62 87 ALA A O 1
ATOM 711 N N . LYS A 1 88 ? -13.788 -3.475 6.288 1.00 95.06 88 LYS A N 1
ATOM 712 C CA . LYS A 1 88 ? -14.216 -3.433 7.692 1.00 95.06 88 LYS A CA 1
ATOM 713 C C . LYS A 1 88 ? -15.551 -2.725 7.883 1.00 95.06 88 LYS A C 1
ATOM 715 O O . LYS A 1 88 ? -16.376 -3.227 8.638 1.00 95.06 88 LYS A O 1
ATOM 720 N N . SER A 1 89 ? -15.789 -1.612 7.185 1.00 94.88 89 SER A N 1
ATOM 721 C CA . SER A 1 89 ? -17.072 -0.899 7.255 1.00 94.88 89 SER A CA 1
ATOM 722 C C . SER A 1 89 ? -18.242 -1.767 6.795 1.00 94.88 89 SER A C 1
ATOM 724 O O . SER A 1 89 ? -19.356 -1.583 7.263 1.00 94.88 89 SER A O 1
ATOM 726 N N . ASN A 1 90 ? -17.976 -2.738 5.920 1.00 96.12 90 ASN A N 1
ATOM 727 C CA . ASN A 1 90 ? -18.976 -3.665 5.397 1.00 96.12 90 ASN A CA 1
ATOM 728 C C . ASN A 1 90 ? -19.072 -4.978 6.201 1.00 96.12 90 ASN A C 1
ATOM 730 O O . ASN A 1 90 ? -19.668 -5.937 5.717 1.00 96.12 90 ASN A O 1
ATOM 734 N N . GLY A 1 91 ? -18.436 -5.078 7.379 1.00 94.12 91 GLY A N 1
ATOM 735 C CA . GLY A 1 91 ? -18.404 -6.318 8.172 1.00 94.12 91 GLY A CA 1
ATOM 736 C C . GLY A 1 91 ? -17.706 -7.489 7.463 1.00 94.12 91 GLY A C 1
ATOM 737 O O . GLY A 1 91 ? -17.938 -8.654 7.781 1.00 94.12 91 GLY A O 1
ATOM 738 N N . GLY A 1 92 ? -16.880 -7.191 6.459 1.00 95.19 92 GLY A N 1
ATOM 739 C CA . GLY A 1 92 ? -16.259 -8.175 5.588 1.00 95.19 92 GLY A CA 1
ATOM 740 C C . GLY A 1 92 ? -15.062 -8.890 6.213 1.00 95.19 92 GLY A C 1
ATOM 741 O O . GLY A 1 92 ? -14.541 -8.534 7.270 1.00 95.19 92 GLY A O 1
ATOM 742 N N . LYS A 1 93 ? -14.576 -9.909 5.499 1.00 96.06 93 LYS A N 1
ATOM 743 C CA . LYS A 1 93 ? -13.329 -10.616 5.825 1.00 96.06 93 LYS A CA 1
ATOM 744 C C . LYS A 1 93 ? -12.115 -9.856 5.284 1.00 96.06 93 LYS A C 1
ATOM 746 O O . LYS A 1 93 ? -12.242 -8.989 4.419 1.00 96.06 93 LYS A O 1
ATOM 751 N N . LYS A 1 94 ? -10.918 -10.224 5.757 1.00 96.88 94 LYS A N 1
ATOM 752 C CA . LYS A 1 94 ? -9.654 -9.646 5.279 1.00 96.88 94 LYS A CA 1
ATOM 753 C C . LYS A 1 94 ? -9.551 -9.749 3.748 1.00 96.88 94 LYS A C 1
ATOM 755 O O . LYS A 1 94 ? -9.597 -10.869 3.234 1.00 96.88 94 LYS A O 1
ATOM 760 N N . PRO A 1 95 ? -9.342 -8.635 3.028 1.00 96.88 95 PRO A N 1
ATOM 761 C CA . PRO A 1 95 ? -9.214 -8.659 1.576 1.00 96.88 95 PRO A CA 1
ATOM 762 C C . PRO A 1 95 ? -8.007 -9.470 1.090 1.00 96.88 95 PRO A C 1
ATOM 764 O O . PRO A 1 95 ? -6.909 -9.379 1.649 1.00 96.88 95 PRO A O 1
ATOM 767 N N . ILE A 1 96 ? -8.223 -10.231 0.013 1.00 97.50 96 ILE A N 1
ATOM 768 C CA . ILE A 1 96 ? -7.183 -10.946 -0.735 1.00 97.50 96 ILE A CA 1
ATOM 769 C C . ILE A 1 96 ? -7.196 -10.423 -2.171 1.00 97.50 96 ILE A C 1
ATOM 771 O O . ILE A 1 96 ? -8.169 -10.610 -2.903 1.00 97.50 96 ILE A O 1
ATOM 775 N N . LEU A 1 97 ? -6.118 -9.760 -2.573 1.00 95.25 97 LEU A N 1
ATOM 776 C CA . LEU A 1 97 ? -5.952 -9.194 -3.903 1.00 95.25 97 LEU A CA 1
ATOM 777 C C . LEU A 1 97 ? -5.520 -10.285 -4.879 1.00 95.25 97 LEU A C 1
ATOM 779 O O . LEU A 1 97 ? -4.442 -10.854 -4.752 1.00 95.25 97 LEU A O 1
ATOM 783 N N . ARG A 1 98 ? -6.378 -10.579 -5.859 1.00 93.38 98 ARG A N 1
ATOM 784 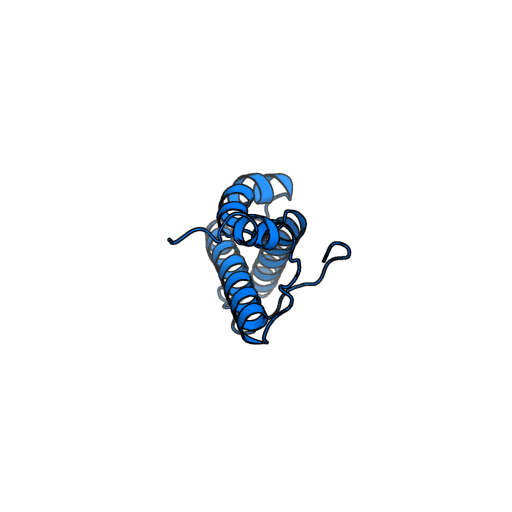C CA . ARG A 1 98 ? -6.123 -11.611 -6.881 1.00 93.38 98 ARG A CA 1
ATOM 785 C C . ARG A 1 98 ? -5.715 -11.030 -8.233 1.00 93.38 98 ARG A C 1
ATOM 787 O O . ARG A 1 98 ? -4.993 -11.679 -8.980 1.00 93.38 98 ARG A O 1
ATOM 794 N N . LYS A 1 99 ? -6.179 -9.818 -8.545 1.00 93.94 99 LYS A N 1
ATOM 795 C CA . LYS A 1 99 ? -5.951 -9.167 -9.840 1.00 93.94 99 LYS A CA 1
ATOM 796 C C . LYS A 1 99 ? -4.558 -8.534 -9.905 1.00 93.94 99 LYS A C 1
ATOM 798 O O . LYS A 1 99 ? -4.080 -7.982 -8.915 1.00 93.94 99 LYS A O 1
ATOM 803 N N . LEU A 1 100 ? -3.942 -8.611 -11.083 1.00 92.75 100 LEU A N 1
ATOM 804 C CA . LEU A 1 100 ? -2.687 -7.943 -11.420 1.00 92.75 100 LEU A CA 1
ATOM 805 C C . LEU A 1 100 ? -3.002 -6.538 -11.931 1.00 92.75 100 LEU A C 1
ATOM 807 O O . LEU A 1 100 ? -3.287 -6.342 -13.106 1.00 92.75 100 LEU A O 1
ATOM 811 N N . THR A 1 101 ? -3.033 -5.573 -11.018 1.00 88.75 101 THR A N 1
ATOM 812 C CA . THR A 1 101 ? -3.361 -4.177 -11.330 1.00 88.75 101 THR A CA 1
ATOM 813 C C . THR A 1 101 ? -2.447 -3.247 -10.554 1.00 88.75 101 THR A C 1
ATOM 815 O O . THR A 1 101 ? -2.300 -3.419 -9.341 1.00 88.75 101 THR A O 1
ATOM 818 N N . ALA A 1 102 ? -1.925 -2.227 -11.224 1.00 88.81 102 ALA A N 1
ATOM 819 C CA . ALA A 1 102 ? -1.270 -1.088 -10.598 1.00 88.81 102 ALA A CA 1
ATOM 820 C C 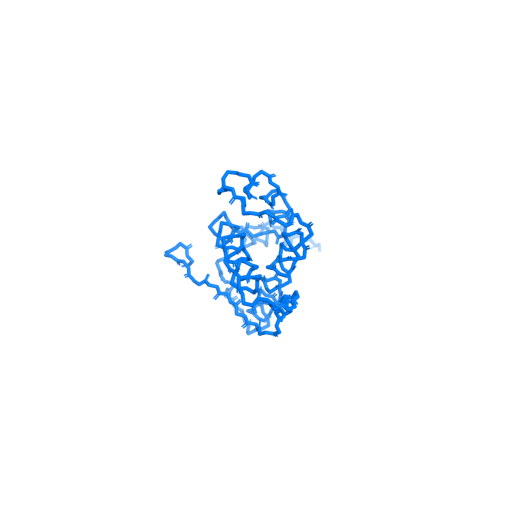. ALA A 1 102 ? -2.104 0.174 -10.840 1.00 88.81 102 ALA A C 1
ATOM 822 O O . ALA A 1 102 ? -2.754 0.310 -11.877 1.00 88.81 102 ALA A O 1
ATOM 823 N N . ARG A 1 103 ? -2.125 1.085 -9.862 1.00 84.31 103 ARG A N 1
ATOM 824 C CA . ARG A 1 103 ? -2.709 2.416 -10.062 1.00 84.31 103 ARG A CA 1
ATOM 825 C C . ARG A 1 103 ? -1.654 3.313 -10.689 1.00 84.31 103 ARG A C 1
ATOM 827 O O . ARG A 1 103 ? -0.615 3.502 -10.065 1.00 84.31 103 ARG A O 1
ATOM 834 N N . ILE A 1 104 ? -1.977 3.845 -11.863 1.00 81.75 104 ILE A N 1
ATOM 835 C CA . ILE A 1 104 ? -1.156 4.814 -12.586 1.00 81.75 104 ILE A CA 1
ATOM 836 C C . ILE A 1 104 ? -1.350 6.196 -11.946 1.00 81.75 104 ILE A C 1
ATOM 838 O O . ILE A 1 104 ? -2.474 6.608 -11.645 1.00 81.75 104 ILE A O 1
ATOM 842 N N . ASP A 1 105 ? -0.246 6.882 -11.701 1.00 77.38 105 ASP A N 1
ATOM 843 C CA . ASP A 1 105 ? -0.117 8.242 -11.202 1.00 77.38 105 ASP A CA 1
ATOM 844 C C . ASP A 1 105 ? 0.425 9.149 -12.320 1.00 77.38 105 ASP A C 1
ATOM 846 O O . ASP A 1 105 ? 0.949 8.686 -13.326 1.00 77.38 105 ASP A O 1
ATOM 850 N N . ARG A 1 106 ? 0.331 10.471 -12.157 1.00 78.69 106 ARG A N 1
ATOM 851 C CA . ARG A 1 106 ? 0.848 11.433 -13.148 1.00 78.69 106 ARG A CA 1
ATOM 852 C C . ARG A 1 106 ? 2.371 11.333 -13.337 1.00 78.69 106 ARG A C 1
ATOM 854 O O . ARG A 1 106 ? 2.899 11.860 -14.309 1.00 78.69 106 ARG A O 1
ATOM 861 N N . HIS A 1 107 ? 3.063 10.740 -12.369 1.00 74.69 107 HIS A N 1
ATOM 862 C CA . HIS A 1 107 ? 4.516 10.581 -12.352 1.00 74.69 107 HIS A CA 1
ATOM 863 C C . HIS A 1 107 ? 4.998 9.202 -12.837 1.00 74.69 107 HIS A C 1
ATOM 865 O O . HIS A 1 107 ? 6.179 8.884 -12.651 1.00 74.69 107 HIS A O 1
ATOM 871 N N . ASP A 1 108 ? 4.091 8.393 -13.392 1.00 70.00 108 ASP A N 1
ATOM 872 C CA . ASP A 1 108 ? 4.402 7.124 -14.055 1.00 70.00 108 ASP A CA 1
ATOM 873 C C . ASP A 1 108 ? 4.831 7.304 -15.510 1.00 70.00 108 ASP A C 1
ATOM 875 O O . ASP A 1 108 ? 4.239 8.160 -16.206 1.00 70.00 108 ASP A O 1
#

Organism: NCBI:txid334771

Radius of gyration: 16.52 Å; chains: 1; bounding box: 57×23×37 Å

Foldseek 3Di:
DDDPDDVVVVQLVDDPQRPDDPVSLQVVLVLLLVLLLVLLVVVLVVPDQDDLVVLCVVRVVVVVVSVDDPVSSSQSNVVSSVVNVVQVVVVHDRDDRDDRDGDDDPVD

Secondary structure (DSSP, 8-state):
-----SSHHHHTTT-SS-SS-HHHHHHHHHHHHHHHHHHHHHHHHH-SPPPHHHHHHHHHHHHHHTT--HHHHHHHHHHHHHHHHHHHHTTPPPP---S------TT-

Sequence (108 aa):
MKGEQPATVEALRMSAVPEGSDEYLVEFLKMYRDAVQMIVNGLWRLNEKLSRKKLHELFYGKLRKLGLRVHHVKQIYTYAQSVVISAKSNGGKKPILRKLTARIDRHD